Protein AF-A0A2X3CLJ4-F1 (afdb_monomer_lite)

pLDDT: mean 71.24, std 21.73, range [29.34, 96.62]

Sequence (107 aa):
MALQNVITLGIDDVAHCVKVDDAAPGISEGLHAGMWSVGLAVSGNEFGATWEEYQAMSKAEIATAASGRQANCMPPGRIMWLIPWRTAGSDCRHQCPAGKRRAALSG

Secondary structure (DSSP, 8-state):
-HHHHHHHTT-S-GGG-EEEESSHHHHHHHHHTT-EEEE-SSSSGGG---HHHHHHS-HHHHHHHHHHHHHHT--TT--------TT--S-TTSSS-TT---SSS--

Organism: Klebsiella pneumoniae (NCBI:txid573)

InterPro domains:
  IPR023214 HAD superfamily [G3DSA:3.40.50.1000] (1-76)
  IPR036412 HAD-like superfamily [SSF56784] (2-67)

Structure (mmCIF, N/CA/C/O backbone):
data_AF-A0A2X3CLJ4-F1
#
_entry.id   AF-A0A2X3CLJ4-F1
#
loop_
_atom_site.group_PDB
_atom_site.id
_atom_site.type_symbol
_atom_site.label_atom_id
_atom_site.label_alt_id
_atom_site.label_comp_id
_atom_site.label_asym_id
_atom_site.label_entity_id
_atom_site.label_seq_id
_atom_site.pdbx_PDB_ins_code
_atom_site.Cartn_x
_atom_site.Cartn_y
_atom_site.Cartn_z
_atom_site.occupancy
_atom_site.B_iso_or_equiv
_atom_site.auth_seq_id
_atom_site.auth_comp_id
_atom_site.auth_asym_id
_atom_site.auth_atom_id
_atom_site.pdbx_PDB_model_num
ATOM 1 N N . MET A 1 1 ? 6.154 -10.508 -5.836 1.00 79.62 1 MET A N 1
ATOM 2 C CA . MET A 1 1 ? 6.319 -10.963 -7.233 1.00 79.62 1 MET A CA 1
ATOM 3 C C . MET A 1 1 ? 6.043 -9.874 -8.297 1.00 79.62 1 MET A C 1
ATOM 5 O O . MET A 1 1 ? 5.491 -10.184 -9.346 1.00 79.62 1 MET A O 1
ATOM 9 N N . ALA A 1 2 ? 6.421 -8.609 -8.101 1.00 88.44 2 ALA A N 1
ATOM 10 C CA . ALA A 1 2 ? 5.964 -7.492 -8.941 1.00 88.44 2 ALA A CA 1
ATOM 11 C C . ALA A 1 2 ? 6.474 -7.554 -10.397 1.00 88.44 2 ALA A C 1
ATOM 13 O O . ALA A 1 2 ? 5.674 -7.516 -11.328 1.00 88.44 2 ALA A O 1
ATOM 14 N N . LEU A 1 3 ? 7.785 -7.715 -10.610 1.00 91.88 3 LEU A N 1
ATOM 15 C CA . LEU A 1 3 ? 8.375 -7.756 -11.960 1.00 91.88 3 LEU A CA 1
ATOM 16 C C . LEU A 1 3 ? 7.975 -9.003 -12.756 1.00 91.88 3 LEU A C 1
ATOM 18 O O . LEU A 1 3 ? 7.794 -8.931 -13.967 1.00 91.88 3 LEU A O 1
ATOM 22 N N . GLN A 1 4 ? 7.777 -10.137 -12.079 1.00 93.88 4 GLN A N 1
ATOM 23 C CA . GLN A 1 4 ? 7.310 -11.354 -12.742 1.00 93.88 4 GLN A CA 1
ATOM 24 C C . GLN A 1 4 ? 5.937 -11.140 -13.389 1.00 93.88 4 GLN A C 1
ATOM 26 O O . GLN A 1 4 ? 5.711 -11.597 -14.505 1.00 93.88 4 GLN A O 1
ATOM 31 N N . ASN A 1 5 ? 5.038 -10.419 -12.715 1.00 92.69 5 ASN A N 1
ATOM 32 C CA . ASN A 1 5 ? 3.711 -10.128 -13.252 1.00 92.69 5 ASN A CA 1
ATOM 33 C C . ASN A 1 5 ? 3.784 -9.234 -14.494 1.00 92.69 5 ASN A C 1
ATOM 35 O O . ASN A 1 5 ? 3.071 -9.489 -15.456 1.00 92.69 5 ASN A O 1
ATOM 39 N N . VAL A 1 6 ? 4.667 -8.233 -14.492 1.00 93.88 6 VAL A N 1
ATOM 40 C CA . VAL A 1 6 ? 4.902 -7.345 -15.646 1.00 93.88 6 VAL A CA 1
ATOM 41 C C . VAL A 1 6 ? 5.342 -8.143 -16.870 1.00 93.88 6 VAL A C 1
ATOM 43 O O . VAL A 1 6 ? 4.765 -7.977 -17.941 1.00 93.88 6 VAL A O 1
ATOM 46 N N . ILE A 1 7 ? 6.287 -9.071 -16.690 1.00 95.00 7 ILE A N 1
ATOM 47 C CA . ILE A 1 7 ? 6.766 -9.954 -17.762 1.00 95.00 7 ILE A CA 1
ATOM 48 C C . ILE A 1 7 ? 5.635 -10.849 -18.276 1.00 95.00 7 ILE A C 1
ATOM 50 O O . ILE A 1 7 ? 5.407 -10.925 -19.480 1.00 95.00 7 ILE A O 1
ATOM 54 N N . THR A 1 8 ? 4.903 -11.512 -17.376 1.00 96.62 8 THR A N 1
ATOM 55 C CA . THR A 1 8 ? 3.811 -12.424 -17.754 1.00 96.62 8 THR A CA 1
ATOM 56 C C . THR A 1 8 ? 2.684 -11.701 -18.495 1.00 96.62 8 THR A C 1
ATOM 58 O O . THR A 1 8 ? 2.072 -12.275 -19.392 1.00 96.62 8 THR A O 1
ATOM 61 N N . LEU A 1 9 ? 2.408 -10.449 -18.128 1.00 94.81 9 LEU A N 1
ATOM 62 C CA . LEU A 1 9 ? 1.393 -9.616 -18.772 1.00 94.81 9 LEU A CA 1
ATOM 63 C C . LEU A 1 9 ? 1.896 -8.928 -20.052 1.00 94.81 9 LEU A C 1
ATOM 65 O O . LEU A 1 9 ? 1.094 -8.286 -20.726 1.00 94.81 9 LEU A O 1
ATOM 69 N N . GLY A 1 10 ? 3.183 -9.059 -20.397 1.00 95.31 10 GLY A N 1
ATOM 70 C CA . GLY A 1 10 ? 3.771 -8.439 -21.585 1.00 95.31 10 GLY A CA 1
ATOM 71 C C . GLY A 1 10 ? 3.772 -6.911 -21.530 1.00 95.31 10 GLY A C 1
ATOM 72 O O . GLY A 1 10 ? 3.510 -6.265 -22.539 1.00 95.31 10 GLY A O 1
ATOM 73 N N . ILE A 1 11 ? 3.988 -6.332 -20.345 1.00 94.19 11 ILE A N 1
ATOM 74 C CA . ILE A 1 11 ? 4.063 -4.880 -20.172 1.00 94.19 11 ILE A CA 1
ATOM 75 C C . ILE A 1 11 ? 5.519 -4.427 -20.299 1.00 94.19 11 ILE A C 1
ATOM 77 O O . ILE A 1 11 ? 6.387 -4.891 -19.565 1.00 94.19 11 ILE A O 1
ATOM 81 N N . ASP A 1 12 ? 5.764 -3.478 -21.199 1.00 93.12 12 ASP A N 1
ATOM 82 C CA . ASP A 1 12 ? 7.122 -3.071 -21.580 1.00 93.12 12 ASP A CA 1
ATOM 83 C C . ASP A 1 12 ? 7.716 -1.952 -20.704 1.00 93.12 12 ASP A C 1
ATOM 85 O O . ASP A 1 12 ? 8.906 -1.656 -20.801 1.00 93.12 12 ASP A O 1
ATOM 89 N N . ASP A 1 13 ? 6.908 -1.324 -19.841 1.00 92.75 13 ASP A N 1
ATOM 90 C CA . ASP A 1 13 ? 7.348 -0.245 -18.950 1.00 92.75 13 ASP A CA 1
ATOM 91 C C . ASP A 1 13 ? 6.673 -0.325 -17.569 1.00 92.75 13 ASP A C 1
ATOM 93 O O . ASP A 1 13 ? 5.447 -0.263 -17.427 1.00 92.75 13 ASP A O 1
ATOM 97 N N . VAL A 1 14 ? 7.494 -0.423 -16.523 1.00 90.75 14 VAL A N 1
ATOM 98 C CA . VAL A 1 14 ? 7.056 -0.458 -15.119 1.00 90.75 14 VAL A CA 1
ATOM 99 C C . VAL A 1 14 ? 6.448 0.867 -14.653 1.00 90.75 14 VAL A C 1
ATOM 101 O O . VAL A 1 14 ? 5.660 0.863 -13.706 1.00 90.75 14 VAL A O 1
ATOM 104 N N . ALA A 1 15 ? 6.732 1.983 -15.332 1.00 89.88 15 ALA A N 1
ATOM 105 C CA . ALA A 1 15 ? 6.116 3.278 -15.048 1.00 89.88 15 ALA A CA 1
ATOM 106 C C . ALA A 1 15 ? 4.608 3.299 -15.365 1.00 89.88 15 ALA A C 1
ATOM 108 O O . ALA A 1 15 ? 3.872 4.097 -14.783 1.00 89.88 15 ALA A O 1
ATOM 109 N N . HIS A 1 16 ? 4.131 2.395 -16.231 1.00 89.88 16 HIS A N 1
ATOM 110 C CA . HIS A 1 16 ? 2.703 2.182 -16.501 1.00 89.88 16 HIS A CA 1
ATOM 111 C C . HIS A 1 16 ? 2.029 1.236 -15.495 1.00 89.8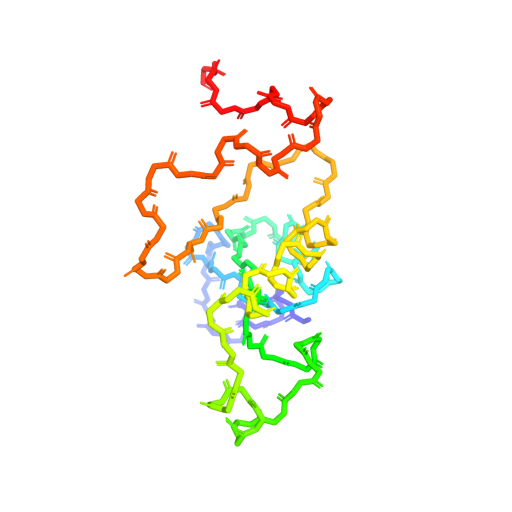8 16 HIS A C 1
ATOM 113 O O . HIS A 1 16 ? 0.818 1.021 -15.561 1.00 89.88 16 HIS A O 1
ATOM 119 N N . CYS A 1 17 ? 2.792 0.664 -14.561 1.00 91.81 17 CYS A N 1
ATOM 120 C CA . CYS A 1 17 ? 2.287 -0.276 -13.572 1.00 91.81 17 CYS A CA 1
ATOM 121 C C . CYS A 1 17 ? 2.071 0.400 -12.216 1.00 91.81 17 CYS A C 1
ATOM 123 O O . CYS A 1 17 ? 2.853 1.246 -11.774 1.00 91.81 17 CYS A O 1
ATOM 125 N N . VAL A 1 18 ? 1.020 -0.039 -11.519 1.00 91.69 18 VAL A N 1
ATOM 126 C CA . VAL A 1 18 ? 0.738 0.353 -10.136 1.00 91.69 18 VAL A CA 1
ATOM 127 C C . VAL A 1 18 ? 0.731 -0.895 -9.260 1.00 91.69 18 VAL A C 1
ATOM 129 O O . VAL A 1 18 ? -0.055 -1.816 -9.481 1.00 91.69 18 VAL A O 1
ATOM 132 N N . LYS A 1 19 ? 1.580 -0.916 -8.232 1.00 90.62 19 LYS A N 1
ATOM 133 C CA . LYS A 1 19 ? 1.526 -1.897 -7.150 1.00 90.62 19 LYS A CA 1
ATOM 134 C C . LYS A 1 19 ? 0.562 -1.394 -6.079 1.00 90.62 19 LYS A C 1
ATOM 136 O O . LYS A 1 19 ? 0.799 -0.365 -5.455 1.00 90.62 19 LYS A O 1
ATOM 141 N N . VAL A 1 20 ? -0.511 -2.138 -5.849 1.00 90.12 20 VAL A N 1
ATOM 142 C CA . VAL A 1 20 ? -1.429 -1.901 -4.730 1.00 90.12 20 VAL A CA 1
ATOM 143 C C . VAL A 1 20 ? -1.191 -2.988 -3.690 1.00 90.12 20 VAL A C 1
ATOM 145 O O . VAL A 1 20 ? -1.075 -4.161 -4.056 1.00 90.12 20 VAL A O 1
ATOM 148 N N . ASP A 1 21 ? -1.038 -2.607 -2.425 1.00 88.62 21 ASP A N 1
ATOM 149 C CA . ASP A 1 21 ? -0.775 -3.543 -1.327 1.00 88.62 21 ASP A CA 1
ATOM 150 C C . ASP A 1 21 ? -1.228 -2.959 0.020 1.00 88.62 21 ASP A C 1
ATOM 152 O O . ASP A 1 21 ? -1.321 -1.739 0.170 1.00 88.62 21 ASP A O 1
ATOM 156 N N . ASP A 1 22 ? -1.523 -3.812 0.995 1.00 85.56 22 ASP A N 1
ATOM 157 C CA . ASP A 1 22 ? -1.873 -3.422 2.366 1.00 85.56 22 ASP A CA 1
ATOM 158 C C . ASP A 1 22 ? -0.698 -3.557 3.346 1.00 85.56 22 ASP A C 1
ATOM 160 O O . ASP A 1 22 ? -0.805 -3.088 4.477 1.00 85.56 22 ASP A O 1
ATOM 164 N N . ALA A 1 23 ? 0.423 -4.143 2.907 1.00 83.94 23 ALA A N 1
ATOM 165 C CA . ALA A 1 23 ? 1.576 -4.435 3.749 1.00 83.94 23 ALA A CA 1
ATOM 166 C C . ALA A 1 23 ? 2.861 -3.724 3.288 1.00 83.94 23 ALA A C 1
ATOM 168 O O . ALA A 1 23 ? 3.177 -3.616 2.096 1.00 83.94 23 ALA A O 1
ATOM 169 N N . ALA A 1 24 ? 3.684 -3.302 4.253 1.00 85.00 24 ALA A N 1
ATOM 170 C CA . ALA A 1 24 ? 4.942 -2.598 3.984 1.00 85.00 24 ALA A CA 1
ATOM 171 C C . ALA A 1 24 ? 5.928 -3.372 3.073 1.00 85.00 24 ALA A C 1
ATOM 173 O O . ALA A 1 24 ? 6.544 -2.737 2.205 1.00 85.00 24 ALA A O 1
ATOM 174 N N . PRO A 1 25 ? 6.088 -4.712 3.184 1.00 88.44 25 PRO A N 1
ATOM 175 C CA . PRO A 1 25 ? 6.927 -5.473 2.258 1.00 88.44 25 PRO A CA 1
ATOM 176 C C . PRO A 1 25 ? 6.426 -5.423 0.809 1.00 88.44 25 PRO A C 1
ATOM 178 O O . PRO A 1 25 ? 7.232 -5.261 -0.106 1.00 88.44 25 PRO A O 1
ATOM 181 N N . GLY A 1 26 ? 5.110 -5.507 0.588 1.00 87.94 26 GLY A N 1
ATOM 182 C CA . GLY A 1 26 ? 4.516 -5.468 -0.750 1.00 87.94 26 GLY A CA 1
ATOM 183 C C . GLY A 1 26 ? 4.596 -4.085 -1.399 1.00 87.94 26 GLY A C 1
ATOM 184 O O . GLY A 1 26 ? 4.862 -3.974 -2.599 1.00 87.94 26 GLY A O 1
ATOM 185 N N . ILE A 1 27 ? 4.475 -3.024 -0.597 1.00 88.00 27 ILE A N 1
ATOM 186 C CA . ILE A 1 27 ? 4.750 -1.645 -1.030 1.00 88.00 27 ILE A CA 1
ATOM 187 C C . ILE A 1 27 ? 6.225 -1.457 -1.385 1.00 88.00 27 ILE A C 1
ATOM 189 O O . ILE A 1 27 ? 6.543 -0.921 -2.447 1.00 88.00 27 ILE A O 1
ATOM 193 N N . SER A 1 28 ? 7.135 -1.938 -0.535 1.00 88.06 28 SER A N 1
ATOM 194 C CA . SER A 1 28 ? 8.579 -1.877 -0.801 1.00 88.06 28 SER A CA 1
ATOM 195 C C . SER A 1 28 ? 8.938 -2.607 -2.092 1.00 88.06 28 SER A C 1
ATOM 197 O O . SER A 1 28 ? 9.802 -2.156 -2.840 1.00 88.06 28 SER A O 1
ATOM 199 N N . GLU A 1 29 ? 8.234 -3.696 -2.396 1.00 91.31 29 GLU A N 1
ATOM 200 C CA . GLU A 1 29 ? 8.409 -4.423 -3.643 1.00 91.31 29 GLU A CA 1
ATOM 201 C C . GLU A 1 29 ? 8.101 -3.568 -4.882 1.00 91.31 29 GLU A C 1
ATOM 203 O O . GLU A 1 29 ? 8.917 -3.514 -5.803 1.00 91.31 29 GLU A O 1
ATOM 208 N N . GLY A 1 30 ? 6.954 -2.881 -4.904 1.00 89.50 30 GLY A N 1
ATOM 209 C CA . GLY A 1 30 ? 6.578 -1.994 -6.011 1.00 89.50 30 GLY A CA 1
ATOM 210 C C . GLY A 1 30 ? 7.573 -0.848 -6.197 1.00 89.50 30 GLY A C 1
ATOM 211 O O . GLY A 1 30 ? 7.997 -0.567 -7.319 1.00 89.50 30 GLY A O 1
ATOM 212 N N . LEU A 1 31 ? 8.021 -0.252 -5.089 1.00 88.81 31 LEU A N 1
ATOM 213 C CA . LEU A 1 31 ? 9.026 0.812 -5.101 1.00 88.81 31 LEU A CA 1
ATOM 214 C C . LEU A 1 31 ? 10.380 0.334 -5.639 1.00 88.81 31 LEU A C 1
ATOM 216 O O . LEU A 1 31 ? 11.002 1.035 -6.438 1.00 88.81 31 LEU A O 1
ATOM 220 N N . HIS A 1 32 ? 10.845 -0.846 -5.219 1.00 89.44 32 HIS A N 1
ATOM 221 C CA . HIS A 1 32 ? 12.092 -1.433 -5.719 1.00 89.44 32 HIS A CA 1
ATOM 222 C C . HIS A 1 32 ? 11.996 -1.837 -7.192 1.00 89.44 32 HIS A C 1
ATOM 224 O O . HIS A 1 32 ? 12.994 -1.769 -7.904 1.00 89.44 32 HIS A O 1
ATOM 230 N N . ALA A 1 33 ? 10.803 -2.207 -7.659 1.00 90.00 33 ALA A N 1
ATOM 231 C CA . ALA A 1 33 ? 10.537 -2.511 -9.060 1.00 90.00 33 ALA A CA 1
ATOM 232 C C . ALA A 1 33 ? 10.405 -1.263 -9.956 1.00 90.00 33 ALA A C 1
ATOM 234 O O . ALA A 1 33 ? 10.267 -1.410 -11.166 1.00 90.00 33 ALA A O 1
ATOM 235 N N . GLY A 1 34 ? 10.434 -0.049 -9.389 1.00 88.75 34 GLY A N 1
ATOM 236 C CA . GLY A 1 34 ? 10.280 1.202 -10.141 1.00 88.75 34 GLY A CA 1
ATOM 237 C C . GLY A 1 34 ? 8.832 1.547 -10.510 1.00 88.75 34 GLY A C 1
ATOM 238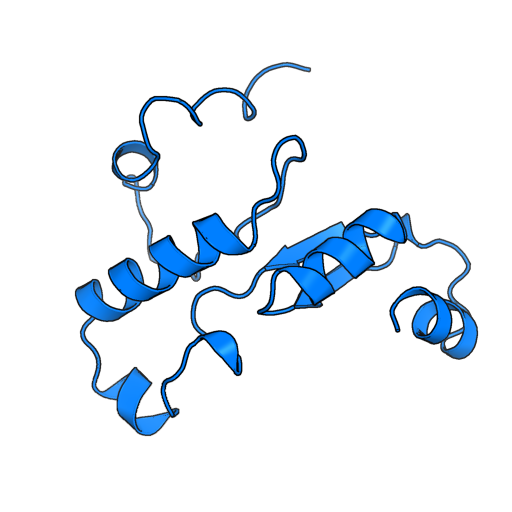 O O . GLY A 1 34 ? 8.613 2.386 -11.377 1.00 88.75 34 GLY A O 1
ATOM 239 N N . MET A 1 35 ? 7.850 0.917 -9.860 1.00 91.12 35 MET A N 1
ATOM 240 C CA . MET A 1 35 ? 6.424 1.144 -10.105 1.00 91.12 35 MET A CA 1
ATOM 241 C C . MET A 1 35 ? 5.865 2.266 -9.230 1.00 91.12 35 MET A C 1
ATOM 243 O O . MET A 1 35 ? 6.363 2.548 -8.133 1.00 91.12 35 MET A O 1
ATOM 247 N N . TRP A 1 36 ? 4.728 2.821 -9.646 1.00 89.75 36 TRP A N 1
ATOM 248 C CA . TRP A 1 36 ? 3.851 3.529 -8.716 1.00 89.75 36 TRP A CA 1
ATOM 249 C C . TRP A 1 36 ? 3.376 2.563 -7.631 1.00 89.75 36 TRP A C 1
ATOM 251 O O . TRP A 1 36 ? 3.060 1.413 -7.923 1.00 89.75 36 TRP A O 1
ATOM 261 N N . SER A 1 37 ? 3.320 3.009 -6.376 1.00 86.44 37 SER A N 1
ATOM 262 C CA . SER A 1 37 ? 2.870 2.173 -5.256 1.00 86.44 37 SER A CA 1
ATOM 263 C C . SER A 1 37 ? 1.782 2.875 -4.446 1.00 86.44 37 SER A C 1
ATOM 265 O O . SER A 1 37 ? 1.907 4.061 -4.137 1.00 86.44 37 SER A O 1
ATOM 267 N N . VAL A 1 38 ? 0.714 2.145 -4.119 1.00 87.81 38 VAL A N 1
ATOM 268 C CA . VAL A 1 38 ? -0.455 2.636 -3.375 1.00 87.81 38 VAL A CA 1
ATOM 269 C C . VAL A 1 38 ? -0.738 1.702 -2.200 1.00 87.81 38 VAL A C 1
ATOM 271 O O . VAL A 1 38 ? -0.985 0.514 -2.393 1.00 87.81 38 VAL A O 1
ATOM 274 N N . GLY A 1 39 ? -0.722 2.262 -0.989 1.00 85.88 39 GLY A N 1
ATOM 275 C CA . GLY A 1 39 ? -1.031 1.553 0.254 1.00 85.88 39 GLY A CA 1
ATOM 276 C C . GLY A 1 39 ? -2.520 1.554 0.599 1.00 85.88 39 GLY A C 1
ATOM 277 O O . GLY A 1 39 ? -3.160 2.609 0.567 1.00 85.88 39 GLY A O 1
ATOM 278 N N . LEU A 1 40 ? -3.060 0.399 0.989 1.00 85.44 40 LEU A N 1
ATOM 279 C CA . LEU A 1 40 ? -4.412 0.262 1.537 1.00 85.44 40 LEU A CA 1
ATOM 280 C C . LEU A 1 40 ? -4.374 0.346 3.070 1.00 85.44 40 LEU A C 1
ATOM 282 O O . LEU A 1 40 ? -3.702 -0.434 3.730 1.00 85.4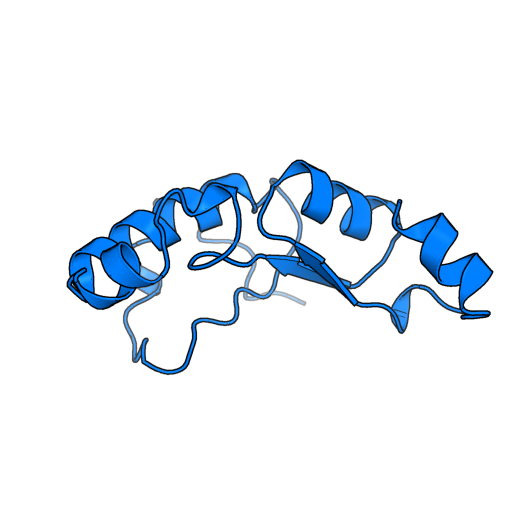4 40 LEU A O 1
ATOM 286 N N . ALA A 1 41 ? -5.097 1.306 3.656 1.00 80.06 41 ALA A N 1
ATOM 287 C CA . ALA A 1 41 ? -5.054 1.557 5.105 1.00 80.06 41 ALA A CA 1
ATOM 288 C C . ALA A 1 41 ? -6.220 0.928 5.897 1.00 80.06 41 ALA A C 1
ATOM 290 O O . ALA A 1 41 ? -6.156 0.822 7.126 1.00 80.06 41 ALA A O 1
ATOM 291 N N . VAL A 1 42 ? -7.302 0.563 5.201 1.00 78.94 42 VAL A N 1
ATOM 292 C CA . VAL A 1 42 ? -8.609 0.199 5.788 1.00 78.94 42 VAL A CA 1
ATOM 293 C C . VAL A 1 42 ? -9.089 -1.186 5.326 1.00 78.94 42 VAL A C 1
ATOM 295 O O . VAL A 1 42 ? -10.167 -1.636 5.684 1.00 78.94 42 VAL A O 1
ATOM 298 N N . SER A 1 43 ? -8.296 -1.882 4.522 1.00 69.56 43 SER A N 1
ATOM 299 C CA . SER A 1 43 ? -8.624 -3.206 4.001 1.00 69.56 43 SER A CA 1
ATOM 300 C C . SER A 1 43 ? -7.367 -4.057 3.922 1.00 69.56 43 SER A C 1
ATOM 302 O O . SER A 1 43 ? -6.260 -3.544 4.078 1.00 69.56 43 SER A O 1
ATOM 304 N N . GLY A 1 44 ? -7.552 -5.351 3.674 1.00 65.50 44 GLY A N 1
ATOM 305 C CA . GLY A 1 44 ? -6.456 -6.306 3.592 1.00 65.50 44 GLY A CA 1
ATOM 306 C C . GLY A 1 44 ? -6.189 -7.020 4.913 1.00 65.50 44 GLY A C 1
ATOM 307 O O . GLY A 1 44 ? -6.839 -6.776 5.933 1.00 65.50 44 GLY A O 1
ATOM 308 N N . ASN A 1 45 ? -5.249 -7.951 4.865 1.00 66.12 45 ASN A N 1
ATOM 309 C CA . ASN A 1 45 ? -4.933 -8.846 5.966 1.00 66.12 45 ASN A CA 1
ATOM 310 C C . ASN A 1 45 ? -4.316 -8.085 7.151 1.00 66.12 45 ASN A C 1
ATOM 312 O O . ASN A 1 45 ? -4.552 -8.442 8.304 1.00 66.12 45 ASN A O 1
ATOM 316 N N . GLU A 1 46 ? -3.591 -6.992 6.883 1.00 65.69 46 GLU A N 1
ATOM 317 C CA . GLU A 1 46 ? -3.050 -6.129 7.939 1.00 65.69 46 GLU A CA 1
ATOM 318 C C . GLU A 1 46 ? -4.117 -5.257 8.613 1.00 65.69 46 GLU A C 1
ATOM 320 O O . GLU A 1 46 ? -3.850 -4.723 9.694 1.00 65.69 46 GLU A O 1
ATOM 325 N N . PHE A 1 47 ? -5.324 -5.102 8.036 1.00 72.69 47 PHE A N 1
ATOM 326 C CA . PHE A 1 47 ? -6.411 -4.368 8.698 1.00 72.69 47 PHE A CA 1
ATOM 327 C C . PHE A 1 47 ? -6.834 -5.053 10.004 1.00 72.69 47 PHE A C 1
ATOM 329 O O . PHE A 1 47 ? -7.079 -4.368 11.002 1.00 72.69 47 PHE A O 1
ATOM 336 N N . GLY A 1 48 ? -6.821 -6.391 10.003 1.00 77.44 48 GLY A N 1
ATOM 337 C CA . GLY A 1 48 ? -7.072 -7.222 11.179 1.00 77.44 48 GLY A CA 1
ATOM 338 C C . GLY A 1 48 ? -8.533 -7.271 11.623 1.00 77.44 48 GLY A C 1
ATOM 339 O O . GLY A 1 48 ? -8.789 -7.701 12.741 1.00 77.44 48 GLY A O 1
ATOM 340 N N . ALA A 1 49 ? -9.470 -6.833 10.777 1.00 81.00 49 ALA A N 1
ATOM 341 C CA . ALA A 1 49 ? -10.902 -6.964 11.022 1.00 81.00 49 ALA A CA 1
ATOM 342 C C . ALA A 1 49 ? -11.590 -7.619 9.822 1.00 81.00 49 ALA A C 1
ATOM 344 O O . ALA A 1 49 ? -11.253 -7.352 8.663 1.00 81.00 49 ALA A O 1
ATOM 345 N N . THR A 1 50 ? -12.570 -8.458 10.119 1.00 85.81 50 THR A N 1
ATOM 346 C CA . THR A 1 50 ? -13.528 -8.989 9.152 1.00 85.81 50 THR A CA 1
ATOM 347 C C . THR A 1 50 ? -14.409 -7.873 8.591 1.00 85.81 50 THR A C 1
ATOM 349 O O . THR A 1 50 ? -14.446 -6.748 9.098 1.00 85.81 50 THR A O 1
ATOM 352 N N . TRP A 1 51 ? -15.139 -8.183 7.521 1.00 84.12 51 TRP A N 1
ATOM 353 C CA . TRP A 1 51 ? -16.065 -7.232 6.914 1.00 84.12 51 TRP A CA 1
ATOM 354 C C . TRP A 1 51 ? -17.175 -6.816 7.888 1.00 84.12 51 TRP A C 1
ATOM 356 O O . TRP A 1 51 ? -17.529 -5.641 7.971 1.00 84.12 51 TRP A O 1
ATOM 366 N N . GLU A 1 52 ? -17.688 -7.764 8.665 1.00 87.88 52 GLU A N 1
ATOM 367 C CA . GLU A 1 52 ? -18.735 -7.543 9.657 1.00 87.88 52 GLU A CA 1
ATOM 368 C C . GLU A 1 52 ? -18.238 -6.659 10.806 1.00 87.88 52 GLU A C 1
ATOM 370 O O . GLU A 1 52 ? -18.924 -5.713 11.197 1.00 87.88 52 GLU A O 1
ATOM 375 N N . GLU A 1 53 ? -17.028 -6.922 11.307 1.00 87.56 53 GLU A N 1
ATOM 376 C CA . GLU A 1 53 ? -16.391 -6.092 12.335 1.00 87.56 53 GLU A CA 1
ATOM 377 C C . GLU A 1 53 ? -16.147 -4.677 11.817 1.00 87.56 53 GLU A C 1
ATOM 379 O O . GLU A 1 53 ? -16.509 -3.714 12.488 1.00 87.56 53 GLU A O 1
ATOM 384 N N . TYR A 1 54 ? -15.622 -4.536 10.597 1.00 86.31 54 TYR A N 1
ATOM 385 C CA . TYR A 1 54 ? -15.425 -3.235 9.961 1.00 86.31 54 TYR A CA 1
ATOM 386 C C . TYR A 1 54 ? -16.725 -2.425 9.873 1.00 86.31 54 TYR A C 1
ATOM 388 O O . TYR A 1 54 ? -16.742 -1.240 10.203 1.00 86.31 54 TYR A O 1
ATOM 396 N N . GLN A 1 55 ? -17.823 -3.063 9.467 1.00 88.31 55 GLN A N 1
ATOM 397 C CA . GLN A 1 55 ? -19.131 -2.415 9.344 1.00 88.31 55 GLN A CA 1
ATOM 398 C C . GLN A 1 55 ? -19.715 -1.986 10.699 1.00 88.31 55 GLN A C 1
ATOM 400 O O . GLN A 1 55 ? -20.515 -1.050 10.748 1.00 88.31 55 GLN A O 1
ATOM 405 N N . ALA A 1 56 ? -19.323 -2.653 11.787 1.00 90.81 56 ALA A N 1
ATOM 406 C CA . ALA A 1 56 ? -19.715 -2.295 13.147 1.00 90.81 56 ALA A CA 1
ATOM 407 C C . ALA A 1 56 ? -18.831 -1.195 13.766 1.00 90.81 56 ALA A C 1
ATOM 409 O O . ALA A 1 56 ? -19.239 -0.575 14.751 1.00 90.81 56 ALA A O 1
ATOM 410 N N . MET A 1 57 ? -17.644 -0.930 13.207 1.00 88.12 57 MET A N 1
ATOM 411 C CA . MET A 1 57 ? -16.730 0.091 13.718 1.00 88.12 57 MET A CA 1
ATOM 412 C C . MET A 1 57 ? -17.254 1.506 13.469 1.00 88.12 57 MET A C 1
ATOM 414 O O . MET A 1 57 ? -17.792 1.856 12.414 1.00 88.12 57 MET A O 1
ATOM 418 N N . SER A 1 58 ? -17.004 2.381 14.434 1.00 91.06 58 SER A N 1
ATOM 419 C CA . SER A 1 58 ? -17.188 3.812 14.253 1.00 91.06 58 SER A CA 1
ATOM 420 C C . SER A 1 58 ? -16.133 4.391 13.305 1.00 91.06 58 SER A C 1
ATOM 422 O O . SER A 1 58 ? -15.010 3.897 13.164 1.00 91.06 58 SER A O 1
ATOM 424 N N . LYS A 1 59 ? -16.452 5.541 12.700 1.00 85.12 59 LYS A N 1
ATOM 425 C CA . LYS A 1 59 ? -15.502 6.279 11.850 1.00 85.12 59 LYS A CA 1
ATOM 426 C C . LYS A 1 59 ? -14.206 6.645 12.585 1.00 85.12 59 LYS A C 1
ATOM 428 O O . LYS A 1 59 ? -13.157 6.713 11.951 1.00 85.12 59 LYS A O 1
ATOM 433 N N . ALA A 1 60 ? -14.272 6.883 13.897 1.00 86.31 60 ALA A N 1
ATOM 434 C CA . ALA A 1 60 ? -13.109 7.234 14.707 1.00 86.31 60 ALA A CA 1
ATOM 435 C C . ALA A 1 60 ? -12.163 6.039 14.908 1.00 86.31 60 ALA A C 1
ATOM 437 O O . ALA A 1 60 ? -10.944 6.194 14.812 1.00 86.31 60 ALA A O 1
ATOM 438 N N . GLU A 1 61 ? -12.713 4.842 15.121 1.00 84.94 61 GLU A N 1
ATOM 439 C CA . GLU A 1 61 ? -11.930 3.607 15.245 1.00 84.94 61 GLU A CA 1
ATOM 440 C C . GLU A 1 61 ? -11.264 3.251 13.915 1.00 84.94 61 GLU A C 1
ATOM 442 O O . GLU A 1 61 ? -10.065 2.969 13.882 1.00 84.94 61 GLU A O 1
ATOM 447 N N . ILE A 1 62 ? -12.002 3.373 12.806 1.00 85.12 62 ILE A N 1
ATOM 448 C CA . ILE A 1 62 ? -11.462 3.164 11.456 1.00 85.12 62 ILE A CA 1
ATOM 449 C C . ILE A 1 62 ? -10.318 4.145 11.175 1.00 85.12 62 ILE A C 1
ATOM 451 O O . ILE A 1 62 ? -9.260 3.731 10.704 1.00 85.12 62 ILE A O 1
ATOM 455 N N . ALA A 1 63 ? -10.504 5.434 11.480 1.00 82.06 63 ALA A N 1
ATOM 456 C CA . ALA A 1 63 ? -9.476 6.450 11.270 1.00 82.06 63 ALA A CA 1
ATOM 457 C C . ALA A 1 63 ? -8.213 6.164 12.096 1.00 82.06 63 ALA A C 1
ATOM 459 O O . ALA A 1 63 ? -7.110 6.188 11.556 1.00 82.06 63 ALA A O 1
ATOM 460 N N . THR A 1 64 ? -8.377 5.819 13.374 1.00 82.75 64 THR A N 1
ATOM 461 C CA . THR A 1 64 ? -7.258 5.497 14.273 1.00 82.75 64 THR A CA 1
ATOM 462 C C . THR A 1 64 ? -6.471 4.289 13.768 1.00 82.75 64 THR A C 1
ATOM 464 O O . THR A 1 64 ? -5.241 4.331 13.681 1.00 82.75 64 THR A O 1
ATOM 467 N N . ALA A 1 65 ? -7.178 3.231 13.370 1.00 80.44 65 ALA A N 1
ATOM 468 C CA . ALA A 1 65 ? -6.561 2.019 12.854 1.00 80.44 65 ALA A CA 1
ATOM 469 C C . ALA A 1 65 ? -5.858 2.268 11.500 1.00 80.44 65 ALA A C 1
ATOM 471 O O . ALA A 1 65 ? -4.758 1.766 11.259 1.00 80.44 65 ALA A O 1
ATOM 472 N N . ALA A 1 66 ? -6.446 3.102 10.635 1.00 80.19 66 ALA A N 1
ATOM 473 C CA . ALA A 1 66 ? -5.847 3.505 9.364 1.00 80.19 66 ALA A CA 1
ATOM 474 C C . ALA A 1 66 ? -4.554 4.312 9.555 1.00 80.19 66 ALA A C 1
ATOM 476 O O . ALA A 1 66 ? -3.567 4.051 8.867 1.00 80.19 66 ALA A O 1
ATOM 477 N N . SER A 1 67 ? -4.525 5.265 10.492 1.00 75.12 67 SER A N 1
ATOM 478 C CA . SER A 1 67 ? -3.350 6.110 10.743 1.00 75.12 67 SER A CA 1
ATOM 479 C C . SER A 1 67 ? -2.112 5.303 11.148 1.00 75.12 67 SER A C 1
ATOM 481 O O . SER A 1 67 ? -1.014 5.595 10.672 1.00 75.12 67 SER A O 1
ATOM 483 N N . GLY A 1 68 ? -2.276 4.262 11.973 1.00 72.25 68 GLY A N 1
ATOM 484 C CA . GLY A 1 68 ? -1.172 3.372 12.352 1.00 72.25 68 GLY A CA 1
ATOM 485 C C . GLY A 1 68 ? -0.558 2.648 11.149 1.00 72.25 68 GLY A C 1
ATOM 486 O O . GLY A 1 68 ? 0.661 2.630 10.978 1.00 72.25 68 GLY A O 1
ATOM 487 N N . ARG A 1 69 ? -1.398 2.129 10.249 1.00 73.81 69 ARG A N 1
ATOM 488 C CA . ARG A 1 69 ? -0.947 1.433 9.030 1.00 73.81 69 ARG A CA 1
ATOM 489 C C . ARG A 1 69 ? -0.316 2.353 7.999 1.00 73.81 69 ARG A C 1
ATOM 491 O O . ARG A 1 69 ? 0.697 1.993 7.402 1.00 73.81 69 ARG A O 1
ATOM 498 N N . GLN A 1 70 ? -0.856 3.558 7.833 1.00 71.69 70 GLN A N 1
ATOM 499 C CA . GLN A 1 70 ? -0.237 4.574 6.979 1.00 71.69 70 GLN A CA 1
ATOM 500 C C . GLN A 1 70 ? 1.208 4.847 7.403 1.00 71.69 70 GLN A C 1
ATOM 502 O O . GLN A 1 70 ? 2.079 4.981 6.549 1.00 71.69 70 GLN A O 1
ATOM 507 N N . ALA A 1 71 ? 1.482 4.879 8.710 1.00 68.69 71 ALA A N 1
ATOM 508 C CA . ALA A 1 71 ? 2.837 5.062 9.210 1.00 68.69 71 ALA A CA 1
ATOM 509 C C . ALA A 1 71 ? 3.758 3.867 8.897 1.00 68.69 71 ALA A C 1
ATOM 511 O O . ALA A 1 71 ? 4.920 4.099 8.561 1.00 68.69 71 ALA A O 1
ATOM 512 N N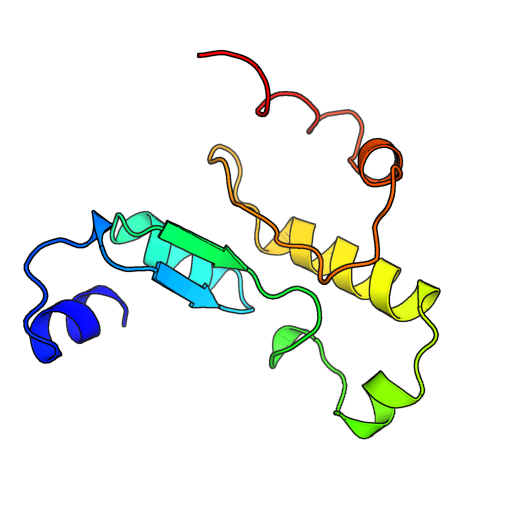 . ASN A 1 72 ? 3.252 2.630 8.964 1.00 72.62 72 ASN A N 1
ATOM 513 C CA . ASN A 1 72 ? 4.021 1.416 8.653 1.00 72.62 72 ASN A CA 1
ATOM 514 C C . ASN A 1 72 ? 4.348 1.283 7.162 1.00 72.62 72 ASN A C 1
ATOM 516 O O . ASN A 1 72 ? 5.470 0.931 6.806 1.00 72.62 72 ASN A O 1
ATOM 520 N N . CYS A 1 73 ? 3.391 1.591 6.286 1.00 65.25 73 CYS A N 1
ATOM 521 C CA . CYS A 1 73 ? 3.571 1.467 4.838 1.00 65.25 73 CYS A CA 1
ATOM 522 C C . CYS A 1 73 ? 4.383 2.616 4.222 1.00 65.25 73 CYS A C 1
ATOM 524 O O . CYS A 1 73 ? 4.646 2.596 3.024 1.00 65.25 73 CYS A O 1
ATOM 526 N N . MET A 1 74 ? 4.777 3.624 5.006 1.00 65.44 74 MET A N 1
ATOM 527 C CA . MET A 1 74 ? 5.491 4.806 4.524 1.00 65.44 74 MET A CA 1
ATOM 528 C C . MET A 1 74 ? 6.985 4.727 4.890 1.00 65.44 74 MET A C 1
ATOM 530 O O . MET A 1 74 ? 7.385 5.234 5.947 1.00 65.44 74 MET A O 1
ATOM 534 N N . PRO A 1 75 ? 7.837 4.110 4.042 1.00 56.72 75 PRO A N 1
ATOM 535 C CA . PRO A 1 75 ? 9.276 4.113 4.262 1.00 56.72 75 PRO A CA 1
ATOM 536 C C . PRO A 1 75 ? 9.825 5.550 4.199 1.00 56.72 75 PRO A C 1
ATOM 538 O O . PRO A 1 75 ? 9.277 6.405 3.493 1.00 56.72 75 PRO A O 1
ATOM 541 N N . PRO A 1 76 ? 10.907 5.861 4.931 1.00 53.12 76 PRO A N 1
ATOM 542 C CA . PRO A 1 76 ? 11.520 7.181 4.866 1.00 53.12 76 PRO A CA 1
ATOM 543 C C . PRO A 1 76 ? 12.021 7.478 3.440 1.00 53.12 76 PRO A C 1
ATOM 545 O O . PRO A 1 76 ? 12.788 6.704 2.875 1.00 53.12 76 PRO A O 1
ATOM 548 N N . GLY A 1 77 ? 11.617 8.621 2.869 1.00 47.72 77 GLY A N 1
ATOM 549 C CA . GLY A 1 77 ? 12.277 9.208 1.693 1.00 47.72 77 GLY A CA 1
ATOM 5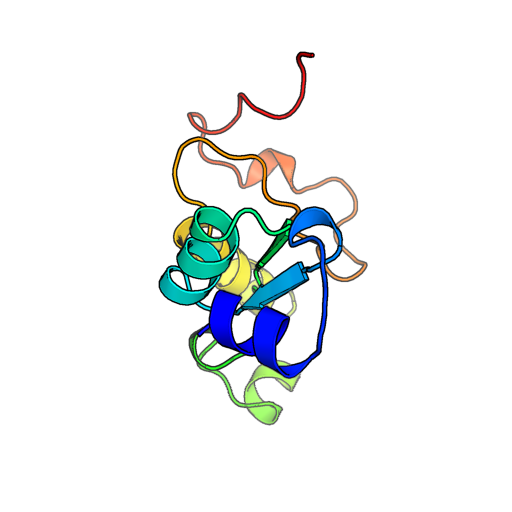50 C C . GLY A 1 77 ? 11.599 9.082 0.320 1.00 47.72 77 GLY A C 1
ATOM 551 O O . GLY A 1 77 ? 12.234 9.461 -0.659 1.00 47.72 77 GLY A O 1
ATOM 552 N N . ARG A 1 78 ? 10.343 8.622 0.192 1.00 47.12 78 ARG A N 1
ATOM 553 C CA . ARG A 1 78 ? 9.583 8.714 -1.080 1.00 47.12 78 ARG A CA 1
ATOM 554 C C . ARG A 1 78 ? 8.137 9.164 -0.877 1.00 47.12 78 ARG A C 1
ATOM 556 O O . ARG A 1 78 ? 7.487 8.776 0.090 1.00 47.12 78 ARG A O 1
ATOM 563 N N . ILE A 1 79 ? 7.652 10.001 -1.796 1.00 45.03 79 ILE A N 1
ATOM 564 C CA . ILE A 1 79 ? 6.272 10.501 -1.826 1.00 45.03 79 ILE A CA 1
ATOM 565 C C . ILE A 1 79 ? 5.364 9.350 -2.265 1.00 45.03 79 ILE A C 1
ATOM 567 O O . ILE A 1 79 ? 5.470 8.869 -3.389 1.00 45.03 79 ILE A O 1
ATOM 571 N N . MET A 1 80 ? 4.483 8.910 -1.367 1.00 45.03 80 MET A N 1
ATOM 572 C CA . MET A 1 80 ? 3.447 7.918 -1.644 1.00 45.03 80 MET A CA 1
ATOM 573 C C . MET A 1 80 ? 2.075 8.587 -1.578 1.00 45.03 80 MET A C 1
ATOM 575 O O . MET A 1 80 ? 1.780 9.315 -0.627 1.00 45.03 80 MET A O 1
ATOM 579 N N . TRP A 1 81 ? 1.232 8.337 -2.581 1.00 43.22 81 TRP A N 1
ATOM 580 C CA . TRP A 1 81 ? -0.149 8.805 -2.579 1.00 43.22 81 TRP A CA 1
ATOM 581 C C . TRP A 1 81 ? -0.992 7.895 -1.689 1.00 43.22 81 TRP A C 1
ATOM 583 O O . TRP A 1 81 ? -1.359 6.784 -2.061 1.00 43.22 81 TRP A O 1
ATOM 593 N N . LEU A 1 82 ? -1.310 8.392 -0.498 1.00 50.12 82 LEU A N 1
ATOM 594 C CA . LEU A 1 82 ? -2.423 7.890 0.292 1.00 50.12 82 LEU A CA 1
ATOM 595 C C . LEU A 1 82 ? -3.692 8.473 -0.324 1.00 50.12 82 LEU A C 1
ATOM 597 O O . LEU A 1 82 ? -3.888 9.686 -0.274 1.00 50.12 82 LEU A O 1
ATOM 601 N N . ILE A 1 83 ? -4.536 7.638 -0.928 1.00 46.06 83 ILE A N 1
ATOM 602 C CA . ILE A 1 83 ? -5.886 8.051 -1.318 1.00 46.06 83 ILE A CA 1
ATOM 603 C C . ILE A 1 83 ? -6.789 7.780 -0.109 1.00 46.06 83 ILE A C 1
ATOM 605 O O . ILE A 1 83 ? -7.197 6.635 0.092 1.00 46.06 83 ILE A O 1
ATOM 609 N N . PRO A 1 84 ? -7.113 8.777 0.735 1.00 39.50 84 PRO A N 1
ATOM 610 C CA . PRO A 1 84 ? -8.203 8.612 1.678 1.00 39.50 84 PRO A CA 1
ATOM 611 C C . PRO A 1 84 ? -9.494 8.445 0.874 1.00 39.50 84 PRO A C 1
ATOM 613 O O . PRO A 1 84 ? -9.840 9.290 0.043 1.00 39.50 84 PRO A O 1
ATOM 616 N N . TRP A 1 85 ? -10.219 7.353 1.119 1.00 29.56 85 TRP A N 1
ATOM 617 C CA . TRP A 1 85 ? -11.588 7.230 0.635 1.00 29.56 85 TRP A CA 1
ATOM 618 C C . TRP A 1 85 ? -12.402 8.435 1.139 1.00 29.56 85 TRP A C 1
ATOM 620 O O . TRP A 1 85 ? -12.173 8.975 2.224 1.00 29.56 85 TRP A O 1
ATOM 630 N N . ARG A 1 86 ? -13.278 8.922 0.265 1.00 33.62 86 ARG A N 1
ATOM 631 C CA . ARG A 1 86 ? -13.836 10.277 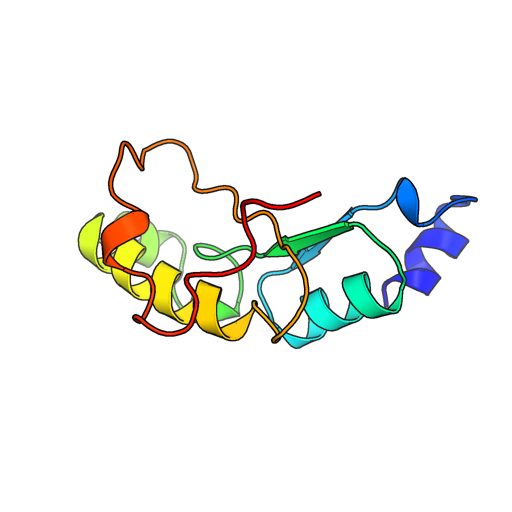0.184 1.00 33.62 86 ARG A CA 1
ATOM 632 C C . ARG A 1 86 ? -14.631 10.710 1.435 1.00 33.62 86 ARG A C 1
ATOM 634 O O . ARG A 1 86 ? -15.846 10.787 1.363 1.00 33.62 86 ARG A O 1
ATOM 641 N N . THR A 1 87 ? -13.971 11.064 2.546 1.00 33.00 87 THR A N 1
ATOM 642 C CA . THR A 1 87 ? -14.563 11.883 3.641 1.00 33.00 87 THR A CA 1
ATOM 643 C C . THR A 1 87 ? -13.582 12.744 4.455 1.00 33.00 87 THR A C 1
ATOM 645 O O . THR A 1 87 ? -14.031 13.481 5.328 1.00 33.00 87 THR A O 1
ATOM 648 N N . ALA A 1 88 ? -12.271 12.735 4.204 1.00 37.28 88 ALA A N 1
ATOM 649 C CA . ALA A 1 88 ? -11.340 13.570 4.977 1.00 37.28 88 ALA A CA 1
ATOM 650 C C . ALA A 1 88 ? -11.256 15.002 4.416 1.00 37.28 88 ALA A C 1
ATOM 652 O O . ALA A 1 88 ? -10.276 15.402 3.790 1.00 37.28 88 ALA A O 1
ATOM 653 N N . GLY A 1 89 ? -12.315 15.782 4.636 1.00 33.19 89 GLY A N 1
ATOM 654 C CA . GLY A 1 89 ? -12.223 17.235 4.582 1.00 33.19 89 GLY A CA 1
ATOM 655 C C . GLY A 1 89 ? -11.221 17.730 5.631 1.00 33.19 89 GLY A C 1
ATOM 656 O O . GLY A 1 89 ? -11.312 17.392 6.806 1.00 33.19 89 GLY A O 1
ATOM 657 N N . SER A 1 90 ? -10.265 18.547 5.191 1.00 37.41 90 SER A N 1
ATOM 658 C CA . SER A 1 90 ? -9.445 19.487 5.980 1.00 37.41 90 SER A CA 1
ATOM 659 C C . SER A 1 90 ? -8.473 18.997 7.071 1.00 37.41 90 SER A C 1
ATOM 661 O O . SER A 1 90 ? -7.572 19.776 7.391 1.00 37.41 90 SER A O 1
ATOM 663 N N . ASP A 1 91 ? -8.556 17.772 7.602 1.00 42.47 91 ASP A N 1
ATOM 664 C CA . ASP A 1 91 ? -7.906 17.466 8.897 1.00 42.47 91 ASP A CA 1
ATOM 665 C C . ASP A 1 91 ? -6.691 16.513 8.884 1.00 42.47 91 ASP A C 1
ATOM 667 O O . ASP A 1 91 ? -6.184 16.112 9.927 1.00 42.47 91 ASP A O 1
ATOM 671 N N . CYS A 1 92 ? -6.116 16.198 7.718 1.00 39.50 92 CYS A N 1
ATOM 672 C CA . CYS A 1 92 ? -4.890 15.378 7.659 1.00 39.50 92 CYS A CA 1
ATOM 673 C C . CYS A 1 92 ? -3.635 16.098 8.210 1.00 39.50 92 CYS A C 1
ATOM 675 O O . CYS A 1 92 ? -2.593 15.473 8.409 1.00 39.50 92 CYS A O 1
ATOM 677 N N . ARG A 1 93 ? -3.699 17.417 8.460 1.00 38.91 93 ARG A N 1
ATOM 678 C CA . ARG A 1 93 ? -2.556 18.210 8.957 1.00 38.91 93 ARG A CA 1
ATOM 679 C C . ARG A 1 93 ? -2.263 18.005 10.446 1.00 38.91 93 ARG A C 1
ATOM 681 O O . ARG A 1 93 ? -1.115 18.201 10.847 1.00 38.91 93 ARG A O 1
ATOM 688 N N . HIS A 1 94 ? -3.246 17.589 11.245 1.00 38.59 94 HIS A N 1
ATOM 689 C CA . HIS A 1 94 ? -3.096 17.480 12.702 1.00 38.59 94 HIS A CA 1
ATOM 690 C C . HIS A 1 94 ? -2.600 16.110 13.186 1.00 38.59 94 HIS A C 1
ATOM 692 O O . HIS A 1 94 ? -2.163 15.999 14.327 1.00 38.59 94 HIS A O 1
ATOM 698 N N . GLN A 1 95 ? -2.593 15.087 12.325 1.00 43.84 95 GLN A N 1
ATOM 699 C CA . GLN A 1 95 ? -2.209 13.713 12.692 1.00 43.84 95 GLN A CA 1
ATOM 700 C C . GLN A 1 95 ? -0.810 13.296 12.217 1.00 43.84 95 GLN A C 1
ATOM 702 O O . GLN A 1 95 ? -0.362 12.190 12.508 1.00 43.84 95 GLN A O 1
ATOM 707 N N . CYS A 1 96 ? -0.077 14.179 11.532 1.00 36.38 96 CYS A N 1
ATOM 708 C CA . CYS A 1 96 ? 1.310 13.917 11.157 1.00 36.38 96 CYS A CA 1
ATOM 709 C C . CYS A 1 96 ? 2.258 14.313 12.314 1.00 36.38 96 CYS A C 1
ATOM 711 O O . CYS A 1 96 ? 2.279 15.495 12.687 1.00 36.38 96 CYS A O 1
ATOM 713 N N . PRO A 1 97 ? 3.060 13.382 12.880 1.00 44.44 97 PRO A N 1
ATOM 714 C CA . PRO A 1 97 ? 4.050 13.694 13.910 1.00 44.44 97 PRO A CA 1
ATOM 715 C C . PRO A 1 97 ? 4.968 14.829 13.455 1.00 44.44 97 PRO A C 1
ATOM 717 O O . PRO A 1 97 ? 5.372 14.881 12.292 1.00 44.44 97 PRO A O 1
ATOM 720 N N . ALA A 1 98 ? 5.318 15.735 14.371 1.00 42.88 98 ALA A N 1
ATOM 721 C CA . ALA A 1 98 ? 5.903 17.037 14.047 1.00 42.88 98 ALA A CA 1
ATOM 722 C C . ALA A 1 98 ? 7.153 17.014 13.139 1.00 42.88 98 ALA A C 1
ATOM 724 O O . ALA A 1 98 ? 7.419 18.005 12.457 1.00 42.88 98 ALA A O 1
ATOM 725 N N . GLY A 1 99 ? 7.877 15.890 13.089 1.00 38.59 99 GLY A N 1
ATOM 726 C CA . GLY A 1 99 ? 9.075 15.685 12.270 1.00 38.59 99 GLY A CA 1
ATOM 727 C C . GLY A 1 99 ? 8.859 15.168 10.838 1.00 38.59 99 GLY A C 1
ATOM 728 O O . GLY A 1 99 ? 9.817 15.160 10.074 1.00 38.59 99 GLY A O 1
ATOM 729 N N . LYS A 1 100 ? 7.644 14.765 10.430 1.00 44.41 100 LYS A N 1
ATOM 730 C CA . LYS A 1 100 ? 7.367 14.212 9.079 1.00 44.41 100 LYS A CA 1
ATOM 731 C C . LYS A 1 100 ? 6.665 15.202 8.129 1.00 44.41 100 LYS A C 1
ATOM 733 O O . LYS A 1 100 ? 6.062 14.805 7.139 1.00 44.41 100 LYS A O 1
ATOM 738 N N . ARG A 1 101 ? 6.743 16.511 8.407 1.00 45.22 101 ARG A N 1
ATOM 739 C CA . ARG A 1 101 ? 6.037 17.571 7.650 1.00 45.22 101 ARG A CA 1
ATOM 740 C C . ARG A 1 101 ? 6.754 18.102 6.397 1.00 45.22 101 ARG A C 1
ATOM 742 O O . ARG A 1 101 ? 6.190 18.942 5.703 1.00 45.22 101 ARG A O 1
ATOM 749 N N . ARG A 1 102 ? 7.968 17.643 6.073 1.00 40.41 102 ARG A N 1
ATOM 750 C CA . ARG A 1 102 ? 8.713 18.093 4.880 1.00 40.41 102 ARG A CA 1
ATOM 751 C C . ARG A 1 102 ? 8.825 16.982 3.839 1.00 40.41 102 ARG A C 1
ATOM 753 O O . ARG A 1 102 ? 9.760 16.201 3.911 1.00 40.41 102 ARG A O 1
ATOM 760 N N . ALA A 1 103 ? 7.891 16.946 2.888 1.00 40.22 103 ALA A N 1
ATOM 761 C CA . ALA A 1 103 ? 8.102 16.355 1.555 1.00 40.22 103 ALA A CA 1
ATOM 762 C C . ALA A 1 103 ? 6.984 16.681 0.534 1.00 40.22 103 ALA A C 1
ATOM 764 O O . ALA A 1 103 ? 6.905 16.020 -0.490 1.00 40.22 103 ALA A O 1
ATOM 765 N N . ALA A 1 104 ? 6.089 17.647 0.791 1.00 37.34 104 ALA A N 1
ATOM 766 C CA . ALA A 1 104 ? 4.950 17.904 -0.106 1.00 37.34 104 ALA A CA 1
ATOM 767 C C . ALA A 1 104 ? 5.063 19.191 -0.943 1.00 37.34 104 ALA A C 1
ATOM 769 O O . ALA A 1 104 ? 4.192 19.438 -1.767 1.00 37.34 104 ALA A O 1
ATOM 770 N N . LEU A 1 105 ? 6.087 20.029 -0.745 1.00 35.44 105 LEU A N 1
ATOM 771 C CA . LEU A 1 105 ? 6.206 21.314 -1.446 1.00 35.44 105 LEU A CA 1
ATOM 772 C C . LEU A 1 105 ? 7.676 21.697 -1.667 1.00 35.44 105 LEU A C 1
ATOM 774 O O . LEU A 1 105 ? 8.226 22.472 -0.888 1.00 35.44 105 LEU A O 1
ATOM 778 N N . SER A 1 106 ? 8.298 21.156 -2.714 1.00 29.34 106 SER A N 1
ATOM 779 C CA . SER A 1 106 ? 9.404 21.803 -3.437 1.00 29.34 106 SER A CA 1
ATOM 780 C C . SER A 1 106 ? 9.849 20.934 -4.617 1.00 29.34 106 SER A C 1
ATOM 782 O O . SER A 1 106 ? 10.502 19.923 -4.373 1.00 29.34 106 SER A O 1
ATOM 784 N N . GLY A 1 107 ? 9.556 21.387 -5.843 1.00 31.02 107 GLY A N 1
ATOM 785 C CA . GLY A 1 107 ? 10.235 20.976 -7.081 1.00 31.02 107 GLY A CA 1
ATOM 786 C C . GLY A 1 107 ? 9.761 19.674 -7.691 1.00 31.02 107 GLY A C 1
ATOM 787 O O . GLY A 1 107 ? 10.242 18.622 -7.229 1.00 31.02 107 GLY A O 1
#

Foldseek 3Di:
DQVVVCVVVVPPDQQPDEQEDQAQVSQVVSVVVVHQYEHDQQDDPLLVDDPVRSVVDDPVVSVVSSLVSVVRNDDPDDDHDHDDDPDDPPPPVPSDPPPPPPDDDDD

Radius of gyration: 15.55 Å; chains: 1; bounding box: 32×34×37 Å